Protein AF-A0A0D8XKX2-F1 (afdb_monomer_lite)

pLDDT: mean 72.77, std 14.88, range [33.69, 91.69]

Radius of gyration: 18.91 Å; chains: 1; bounding box: 39×53×59 Å

Structure (mmCIF, N/CA/C/O backbone):
da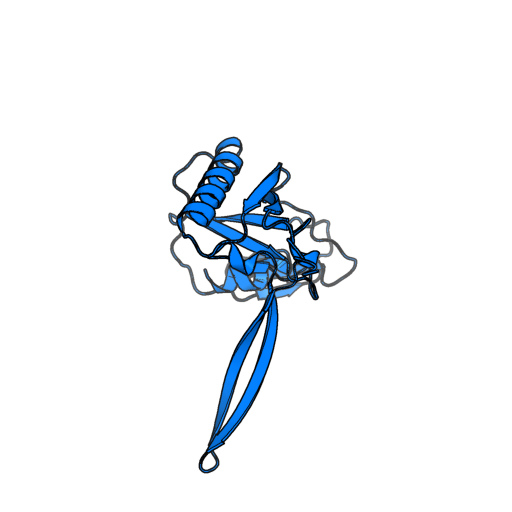ta_AF-A0A0D8XKX2-F1
#
_entry.id   AF-A0A0D8XKX2-F1
#
loop_
_atom_site.group_PDB
_atom_site.id
_atom_site.type_symbol
_atom_site.label_atom_id
_atom_site.label_alt_id
_atom_site.label_comp_id
_atom_site.label_asym_id
_atom_site.label_entity_id
_atom_site.label_seq_id
_atom_site.pdbx_PDB_ins_code
_atom_site.Cartn_x
_atom_site.Cartn_y
_atom_site.Cartn_z
_atom_site.occupancy
_atom_site.B_iso_or_equiv
_atom_site.auth_seq_id
_atom_site.auth_comp_id
_atom_site.auth_asym_id
_atom_site.auth_atom_id
_atom_site.pdbx_PDB_model_num
ATOM 1 N N . MET A 1 1 ? -11.171 -23.377 35.931 1.00 33.69 1 MET A N 1
ATOM 2 C CA . MET A 1 1 ? -10.558 -22.057 35.672 1.00 33.69 1 MET A CA 1
ATOM 3 C C . MET A 1 1 ? -10.406 -21.915 34.168 1.00 33.69 1 MET A C 1
ATOM 5 O O . MET A 1 1 ? -9.605 -22.629 33.583 1.00 33.69 1 MET A O 1
ATOM 9 N N . GLN A 1 2 ? -11.261 -21.112 33.533 1.00 35.06 2 GLN A N 1
ATOM 10 C CA . GLN A 1 2 ? -11.185 -20.845 32.096 1.00 35.06 2 GLN A CA 1
ATOM 11 C C . GLN A 1 2 ? -10.035 -19.864 31.853 1.00 35.06 2 GLN A C 1
ATOM 13 O O . GLN A 1 2 ? -10.073 -18.734 32.335 1.00 35.06 2 GLN A O 1
ATOM 18 N N . VAL A 1 3 ? -9.000 -20.307 31.142 1.00 36.59 3 VAL A N 1
ATOM 19 C CA . VAL A 1 3 ? -7.961 -19.423 30.608 1.00 36.59 3 VAL A CA 1
ATOM 20 C C . VAL A 1 3 ? -8.576 -18.735 29.394 1.00 36.59 3 VAL A C 1
ATOM 22 O O . VAL A 1 3 ? -8.547 -19.261 28.287 1.00 36.59 3 VAL A O 1
ATOM 25 N N . GLY A 1 4 ? -9.226 -17.595 29.625 1.00 37.94 4 GLY A N 1
ATOM 26 C CA . GLY A 1 4 ? -9.652 -16.707 28.554 1.00 37.94 4 GLY A CA 1
ATOM 27 C C . GLY A 1 4 ? -8.411 -16.115 27.899 1.00 37.94 4 GLY A C 1
ATOM 28 O O . GLY A 1 4 ? -7.815 -15.183 28.434 1.00 37.94 4 GLY A O 1
ATOM 29 N N . SER A 1 5 ? -7.999 -16.669 26.761 1.00 43.66 5 SER A N 1
ATOM 30 C CA . SER A 1 5 ? -7.035 -16.036 25.865 1.00 43.66 5 SER A CA 1
ATOM 31 C C . SER A 1 5 ? -7.694 -14.796 25.260 1.00 43.66 5 SER A C 1
ATOM 33 O O . SER A 1 5 ? -8.225 -14.838 24.153 1.00 43.66 5 SER A O 1
ATOM 35 N N . ASN A 1 6 ? -7.723 -13.700 26.016 1.00 43.50 6 ASN A N 1
ATOM 36 C CA . ASN A 1 6 ? -8.150 -12.403 25.516 1.00 43.50 6 ASN A CA 1
ATOM 37 C C . ASN A 1 6 ? -7.004 -11.848 24.659 1.00 43.50 6 ASN A C 1
ATOM 39 O O . ASN A 1 6 ? -6.174 -11.072 25.129 1.00 43.50 6 ASN A O 1
ATOM 43 N N . SER A 1 7 ? -6.876 -12.359 23.434 1.00 60.44 7 SER A N 1
ATOM 44 C CA . SER A 1 7 ? -5.998 -11.782 22.421 1.00 60.44 7 SER A CA 1
ATOM 45 C C . SER A 1 7 ? -6.466 -10.352 22.183 1.00 60.44 7 SER A C 1
ATOM 47 O O . SER A 1 7 ? -7.591 -10.168 21.722 1.00 60.44 7 SER A O 1
ATOM 49 N N . ASP A 1 8 ? -5.643 -9.367 22.553 1.00 66.81 8 ASP A N 1
ATOM 50 C CA . ASP A 1 8 ? -5.936 -7.945 22.360 1.00 66.81 8 ASP A CA 1
ATOM 51 C C . ASP A 1 8 ? -6.451 -7.728 20.922 1.00 66.81 8 ASP A C 1
ATOM 53 O O . ASP A 1 8 ? -5.731 -8.057 19.972 1.00 66.81 8 ASP A O 1
ATOM 57 N N . PRO A 1 9 ? -7.696 -7.249 20.730 1.00 72.62 9 PRO A N 1
ATOM 58 C CA . PRO A 1 9 ? -8.268 -7.073 19.398 1.00 72.62 9 PRO A CA 1
ATOM 59 C C . PRO A 1 9 ? -7.595 -5.925 18.640 1.00 72.62 9 PRO A C 1
ATOM 61 O O . PRO A 1 9 ? -7.858 -5.737 17.451 1.00 72.62 9 PRO A O 1
ATOM 64 N N . ARG A 1 10 ? -6.746 -5.139 19.311 1.00 80.75 10 ARG A N 1
ATOM 65 C CA . ARG A 1 10 ? -6.060 -4.006 18.711 1.00 80.75 10 ARG A CA 1
ATOM 66 C C . ARG A 1 10 ? -4.896 -4.470 17.846 1.00 80.75 10 ARG A C 1
ATOM 68 O O . ARG A 1 10 ? -4.027 -5.227 18.270 1.00 80.75 10 ARG A O 1
ATOM 75 N N . ILE A 1 11 ? -4.869 -3.961 16.625 1.00 81.88 11 ILE A N 1
ATOM 76 C CA . ILE A 1 11 ? -3.815 -4.172 15.644 1.00 81.88 11 ILE A CA 1
ATOM 77 C C . ILE A 1 11 ? -3.040 -2.874 15.442 1.00 81.88 11 ILE A C 1
ATOM 79 O O . ILE A 1 11 ? -3.620 -1.790 15.349 1.00 81.88 11 ILE A O 1
ATOM 83 N N . HIS A 1 12 ? -1.717 -2.992 15.369 1.00 85.50 12 HIS A N 1
ATOM 84 C CA . HIS A 1 12 ? -0.816 -1.873 15.118 1.00 85.50 12 HIS A CA 1
ATOM 85 C C . HIS A 1 12 ? -0.318 -1.934 13.677 1.00 85.50 12 HIS A C 1
ATOM 87 O O . HIS A 1 12 ? 0.509 -2.781 13.342 1.00 85.50 12 HIS A O 1
ATOM 93 N N . ILE A 1 13 ? -0.777 -1.015 12.834 1.00 88.00 13 ILE A N 1
ATOM 94 C CA . ILE A 1 13 ? -0.352 -0.927 11.434 1.00 88.00 13 ILE A CA 1
ATOM 95 C C . ILE A 1 13 ? 0.445 0.353 11.191 1.00 88.00 13 ILE A C 1
ATOM 97 O O . ILE A 1 13 ? 0.315 1.340 11.916 1.00 88.00 13 ILE A O 1
ATOM 101 N N . THR A 1 14 ? 1.252 0.355 10.136 1.00 87.19 14 THR A N 1
ATOM 102 C CA . THR A 1 14 ? 1.928 1.556 9.639 1.00 87.19 14 THR A CA 1
ATOM 103 C C . THR A 1 14 ? 1.297 1.961 8.316 1.00 87.19 14 THR A C 1
ATOM 105 O O . THR A 1 14 ? 1.476 1.268 7.319 1.00 87.19 14 THR A O 1
ATOM 108 N N . LEU A 1 15 ? 0.579 3.083 8.291 1.00 88.88 15 LEU A N 1
ATOM 109 C CA . LEU A 1 15 ? 0.178 3.733 7.046 1.00 88.88 15 LEU A CA 1
ATOM 110 C C . LEU A 1 15 ? 1.400 4.389 6.411 1.00 88.88 15 LEU A C 1
ATOM 112 O O . LEU A 1 15 ? 2.145 5.094 7.091 1.00 88.88 15 LEU A O 1
ATOM 116 N N . GLN A 1 16 ? 1.586 4.194 5.111 1.00 85.62 16 GLN A N 1
ATOM 117 C CA . GLN A 1 16 ? 2.680 4.785 4.355 1.00 85.62 16 GLN A CA 1
ATOM 118 C C . GLN A 1 16 ? 2.164 5.436 3.070 1.00 85.62 16 GLN A C 1
ATOM 120 O O . GLN A 1 16 ? 1.455 4.802 2.298 1.00 85.62 16 GLN A O 1
ATOM 125 N N . TYR A 1 17 ? 2.576 6.677 2.811 1.00 84.31 17 TYR A N 1
ATOM 126 C CA . TYR A 1 17 ? 2.395 7.354 1.526 1.00 84.31 17 TYR A CA 1
ATOM 127 C C . TYR A 1 17 ? 3.712 8.013 1.110 1.00 84.31 17 TYR A C 1
ATOM 129 O O . TYR A 1 17 ? 4.193 8.934 1.776 1.00 84.31 17 TYR A O 1
ATOM 137 N N . GLY A 1 18 ? 4.329 7.514 0.035 1.00 75.50 18 GLY A N 1
ATOM 138 C CA . GLY A 1 18 ? 5.685 7.911 -0.350 1.00 75.50 18 GLY A CA 1
ATOM 139 C C . GLY A 1 18 ? 6.675 7.676 0.798 1.00 75.50 18 GLY A C 1
ATOM 140 O O . GLY A 1 18 ? 6.850 6.542 1.253 1.00 75.50 18 GLY A O 1
ATOM 141 N N . ASN A 1 19 ? 7.284 8.759 1.292 1.00 75.00 19 ASN A N 1
ATOM 142 C CA . ASN A 1 19 ? 8.213 8.737 2.430 1.00 75.00 19 ASN A CA 1
ATOM 143 C C . ASN A 1 19 ? 7.536 8.997 3.786 1.00 75.00 19 ASN A C 1
ATOM 145 O O . ASN A 1 19 ? 8.171 8.828 4.828 1.00 75.00 19 ASN A O 1
ATOM 149 N N . ASN A 1 20 ? 6.265 9.403 3.792 1.00 76.56 20 ASN A N 1
ATOM 150 C CA . ASN A 1 20 ? 5.531 9.693 5.015 1.00 76.56 20 ASN A CA 1
ATOM 151 C C . ASN A 1 20 ? 4.984 8.401 5.616 1.00 76.56 20 ASN A C 1
ATOM 153 O O . ASN A 1 20 ? 4.400 7.581 4.907 1.00 76.56 20 ASN A O 1
ATOM 157 N N . LYS A 1 21 ? 5.159 8.235 6.930 1.00 83.81 21 LYS A N 1
ATOM 158 C CA . LYS A 1 21 ? 4.681 7.071 7.680 1.00 83.81 21 LYS A CA 1
ATOM 159 C C . LYS A 1 21 ? 3.940 7.509 8.933 1.00 83.81 21 LYS A C 1
ATOM 161 O O . LYS A 1 21 ? 4.382 8.424 9.623 1.00 83.81 21 LYS A O 1
ATOM 166 N N . GLU A 1 22 ? 2.848 6.827 9.244 1.00 86.75 22 GLU A N 1
ATOM 167 C CA . GLU A 1 22 ? 2.041 7.069 10.435 1.00 86.75 22 GLU A CA 1
ATOM 168 C C . GLU A 1 22 ? 1.614 5.739 11.060 1.00 86.75 22 GLU A C 1
ATOM 170 O O . GLU A 1 22 ? 1.056 4.875 10.386 1.00 86.75 22 GLU A O 1
ATOM 175 N N . MET A 1 23 ? 1.855 5.570 12.361 1.00 85.88 23 MET A N 1
ATOM 176 C CA . MET A 1 23 ? 1.376 4.395 13.085 1.00 85.88 23 MET A CA 1
ATOM 177 C C . MET A 1 23 ? -0.094 4.576 13.481 1.00 85.88 23 MET A C 1
ATOM 179 O O . MET A 1 23 ? -0.497 5.586 14.067 1.00 85.88 23 MET A O 1
ATOM 183 N N . VAL A 1 24 ? -0.902 3.569 13.175 1.00 88.50 24 VAL A N 1
ATOM 184 C CA . VAL A 1 24 ? -2.345 3.543 13.404 1.00 88.50 24 VAL A CA 1
ATOM 185 C C . VAL A 1 24 ? -2.671 2.323 14.247 1.00 88.50 24 VAL A C 1
ATOM 187 O O . VAL A 1 24 ? -2.266 1.210 13.924 1.00 88.50 24 VAL A O 1
ATOM 190 N N . ILE A 1 25 ? -3.412 2.543 15.328 1.00 87.75 25 ILE A N 1
ATOM 191 C CA . ILE A 1 25 ? -3.990 1.473 16.137 1.00 87.75 25 ILE A CA 1
ATOM 192 C C . ILE A 1 25 ? -5.455 1.354 15.727 1.00 87.75 25 ILE A C 1
ATOM 194 O O . ILE A 1 25 ? -6.164 2.362 15.702 1.00 87.75 25 ILE A O 1
ATOM 198 N N . LEU A 1 26 ? -5.881 0.149 15.365 1.00 86.38 26 LEU A N 1
ATOM 199 C CA . LEU A 1 26 ? -7.252 -0.174 14.967 1.00 86.38 26 LEU A CA 1
ATOM 200 C C . LEU A 1 26 ? -7.735 -1.374 15.768 1.00 86.38 26 LEU A C 1
ATOM 202 O O . LEU A 1 26 ? -6.919 -2.173 16.206 1.00 86.38 26 LEU A O 1
ATOM 206 N N . GLU A 1 27 ? -9.041 -1.544 15.906 1.00 84.00 27 GLU A N 1
ATOM 207 C CA . GLU A 1 27 ? -9.613 -2.798 16.397 1.00 84.00 27 GLU A CA 1
ATOM 208 C C . GLU A 1 27 ? -9.929 -3.715 15.216 1.00 84.00 27 GLU A C 1
ATOM 210 O O . GLU A 1 27 ? -10.412 -3.268 14.175 1.00 84.00 27 GLU A O 1
ATOM 215 N N . ARG A 1 28 ? -9.623 -5.005 15.357 1.00 77.44 28 ARG A N 1
ATOM 216 C CA . ARG A 1 28 ? -9.890 -6.011 14.334 1.00 77.44 28 ARG A CA 1
ATOM 217 C C . ARG A 1 28 ? -11.383 -6.330 14.309 1.00 77.44 28 ARG A C 1
ATOM 219 O O . ARG A 1 28 ? -11.865 -7.113 15.120 1.00 77.44 28 ARG A O 1
ATOM 226 N N . THR A 1 29 ? -12.095 -5.715 13.374 1.00 79.06 29 THR A N 1
ATOM 227 C CA . THR A 1 29 ? -13.535 -5.902 13.171 1.00 79.06 29 THR A CA 1
ATOM 228 C C . THR A 1 29 ? -13.881 -5.832 11.683 1.00 79.06 29 THR A C 1
ATOM 230 O O . THR A 1 29 ? -13.171 -5.195 10.900 1.00 79.06 29 THR A O 1
ATOM 233 N N . ASP A 1 30 ? -14.978 -6.484 11.301 1.00 78.31 30 ASP A N 1
ATOM 234 C CA . ASP A 1 30 ? -15.577 -6.396 9.964 1.00 78.31 30 ASP A CA 1
ATOM 235 C C . ASP A 1 30 ? -16.498 -5.173 9.817 1.00 78.31 30 ASP A C 1
ATOM 237 O O . ASP A 1 30 ? -17.098 -4.952 8.765 1.00 78.31 30 ASP A O 1
ATOM 241 N N . GLU A 1 31 ? -16.615 -4.352 10.865 1.00 82.81 31 GLU A N 1
ATOM 242 C CA . GLU A 1 31 ? -17.423 -3.141 10.824 1.00 82.81 31 GLU A CA 1
ATOM 243 C C . GLU A 1 31 ? -16.877 -2.126 9.802 1.00 82.81 31 GLU A C 1
ATOM 245 O O . GLU A 1 31 ? -15.730 -1.668 9.912 1.00 82.81 31 GLU A O 1
ATOM 250 N N . PRO A 1 32 ? -17.706 -1.684 8.836 1.00 84.50 32 PRO A N 1
ATOM 251 C CA . PRO A 1 32 ? -17.264 -0.799 7.759 1.00 84.50 32 PRO A CA 1
ATOM 252 C C . PRO A 1 32 ? -16.770 0.557 8.281 1.00 84.50 32 PRO A C 1
ATOM 254 O O . PRO A 1 32 ? -15.865 1.153 7.699 1.00 84.50 32 PRO A O 1
ATOM 257 N N . GLN A 1 33 ? -17.296 1.017 9.420 1.00 89.06 33 GLN A N 1
ATOM 258 C CA . GLN A 1 33 ? -16.932 2.297 10.034 1.00 89.06 33 GLN A CA 1
ATOM 259 C C . GLN A 1 33 ? -15.453 2.358 10.446 1.00 89.06 33 GLN A C 1
ATOM 261 O O . GLN A 1 33 ? -14.817 3.411 10.342 1.00 89.06 33 GLN A O 1
ATOM 266 N N . VAL A 1 34 ? -14.872 1.234 10.880 1.00 88.38 34 VAL A N 1
ATOM 267 C CA . VAL A 1 34 ? -13.454 1.180 11.268 1.00 88.38 34 VAL A CA 1
ATOM 268 C C . VAL A 1 34 ? -12.564 1.283 10.032 1.00 88.38 34 VAL A C 1
ATOM 270 O O . VAL A 1 34 ? -11.569 2.016 10.041 1.00 88.38 34 VAL A O 1
ATOM 273 N N . PHE A 1 35 ? -12.959 0.639 8.931 1.00 88.12 35 PHE A N 1
ATOM 274 C CA . PHE A 1 35 ? -12.265 0.779 7.653 1.00 88.12 35 PHE A CA 1
ATOM 275 C C . PHE A 1 35 ? -12.393 2.197 7.072 1.00 88.12 35 PHE A C 1
ATOM 277 O O . PHE A 1 35 ? -11.418 2.753 6.568 1.00 88.12 35 PHE A O 1
ATOM 284 N N . GLU A 1 36 ? -13.554 2.839 7.196 1.00 88.94 36 GLU A N 1
ATOM 285 C CA . GLU A 1 36 ? -13.732 4.241 6.801 1.00 88.94 36 GLU A CA 1
ATOM 286 C C . GLU A 1 36 ? -12.869 5.198 7.628 1.00 88.94 36 GLU A C 1
ATOM 288 O O . GLU A 1 36 ? -12.271 6.124 7.076 1.00 88.94 36 GLU A O 1
ATOM 293 N N . SER A 1 37 ? -12.747 4.960 8.937 1.00 90.38 37 SER A N 1
ATOM 294 C CA . SER A 1 37 ? -11.838 5.711 9.809 1.00 90.38 37 SER A CA 1
ATOM 295 C C . SER A 1 37 ? -10.383 5.575 9.345 1.00 90.38 37 SER A C 1
ATOM 297 O O . SER A 1 37 ? -9.663 6.573 9.234 1.00 90.38 37 SER A O 1
ATOM 299 N N . LEU A 1 38 ? -9.969 4.361 8.961 1.00 89.94 38 LEU A N 1
ATOM 300 C CA . LEU A 1 38 ? -8.662 4.115 8.355 1.00 89.94 38 LEU A CA 1
ATOM 301 C C . LEU A 1 38 ? -8.485 4.883 7.033 1.00 89.94 38 LEU A C 1
ATOM 303 O O . LEU A 1 38 ? -7.470 5.558 6.854 1.00 89.94 38 LEU A O 1
ATOM 307 N N . ARG A 1 39 ? -9.475 4.851 6.128 1.00 89.38 39 ARG A N 1
ATOM 308 C CA . ARG A 1 39 ? -9.439 5.623 4.869 1.00 89.38 39 ARG A CA 1
ATOM 309 C C . ARG A 1 39 ? -9.366 7.126 5.121 1.00 89.38 39 ARG A C 1
ATOM 311 O O . ARG A 1 39 ? -8.653 7.819 4.401 1.00 89.38 39 ARG A O 1
ATOM 318 N N . ARG A 1 40 ? -10.057 7.636 6.144 1.00 90.06 40 ARG A N 1
ATOM 319 C CA . ARG A 1 40 ? -10.006 9.052 6.538 1.00 90.06 40 ARG A CA 1
ATOM 320 C C . ARG A 1 40 ? -8.609 9.447 7.017 1.00 90.06 40 ARG A C 1
ATOM 322 O O . ARG A 1 40 ? -8.109 10.487 6.601 1.00 90.06 40 ARG A O 1
ATOM 329 N N . ARG A 1 41 ? -7.947 8.605 7.821 1.00 90.62 41 ARG A N 1
ATOM 330 C CA . ARG A 1 41 ? -6.544 8.819 8.230 1.00 90.62 41 ARG A CA 1
ATOM 331 C C . ARG A 1 41 ? -5.587 8.767 7.043 1.00 90.62 41 ARG A C 1
ATOM 333 O O . ARG A 1 41 ? -4.739 9.641 6.911 1.00 90.62 41 ARG A O 1
ATOM 340 N N . ALA A 1 42 ? -5.762 7.798 6.145 1.00 89.56 42 ALA A N 1
ATOM 341 C CA . ALA A 1 42 ? -4.978 7.712 4.916 1.00 89.56 42 ALA A CA 1
ATOM 342 C C . ALA A 1 42 ? -5.149 8.962 4.038 1.00 89.56 42 ALA A C 1
ATOM 344 O O . ALA A 1 42 ? -4.164 9.496 3.535 1.00 89.56 42 ALA A O 1
ATOM 345 N N . ARG A 1 43 ? -6.376 9.481 3.910 1.00 88.38 43 ARG A N 1
ATOM 346 C CA . ARG A 1 43 ? -6.644 10.737 3.199 1.00 88.38 43 ARG A CA 1
ATOM 347 C C . ARG A 1 43 ? -5.931 11.920 3.852 1.00 88.38 43 ARG A C 1
ATOM 349 O O . ARG A 1 43 ? -5.233 12.645 3.156 1.00 88.38 43 ARG A O 1
ATOM 356 N N . ALA A 1 44 ? -6.019 12.060 5.174 1.00 87.94 44 ALA A N 1
ATOM 357 C CA . ALA A 1 44 ? -5.316 13.117 5.903 1.00 87.94 44 ALA A CA 1
ATOM 358 C C . ALA A 1 44 ? -3.783 13.038 5.734 1.00 87.94 44 ALA A C 1
ATOM 360 O O . ALA A 1 44 ? -3.109 14.067 5.674 1.00 87.94 44 ALA A O 1
ATOM 361 N N . LEU A 1 45 ? -3.219 11.827 5.620 1.00 85.25 45 LEU A N 1
ATOM 362 C CA . LEU A 1 45 ? -1.797 11.620 5.325 1.00 85.25 45 LEU A CA 1
ATOM 363 C C . LEU A 1 45 ? -1.428 12.092 3.906 1.00 85.25 45 LEU A C 1
ATOM 365 O O . LEU A 1 45 ? -0.377 12.705 3.717 1.00 85.25 45 LEU A O 1
ATOM 369 N N . VAL A 1 46 ? -2.296 11.830 2.925 1.00 84.00 46 VAL A N 1
ATOM 370 C CA . VAL A 1 46 ? -2.122 12.222 1.515 1.00 84.00 46 VAL A CA 1
ATOM 371 C C . VAL A 1 46 ? -2.276 13.728 1.318 1.00 84.00 46 VAL A C 1
ATOM 373 O O . VAL A 1 46 ? -1.445 14.338 0.646 1.00 84.00 46 VAL A O 1
ATOM 376 N N . GLU A 1 47 ? -3.291 14.345 1.927 1.00 83.88 47 GLU A N 1
ATOM 377 C CA . GLU A 1 47 ? -3.605 15.776 1.784 1.00 83.88 47 GLU A CA 1
ATOM 378 C C . GLU A 1 47 ? -2.438 16.685 2.190 1.00 83.88 47 GLU A C 1
ATOM 380 O O . GLU A 1 47 ? -2.284 17.776 1.647 1.00 83.88 47 GLU A O 1
ATOM 385 N N . ARG A 1 48 ? -1.554 16.214 3.081 1.00 77.19 48 ARG A N 1
ATOM 386 C CA . ARG A 1 48 ? -0.311 16.915 3.447 1.00 77.19 48 ARG A CA 1
ATOM 387 C C . ARG A 1 48 ? 0.666 17.095 2.284 1.00 77.19 48 ARG A C 1
ATOM 389 O O . ARG A 1 48 ? 1.530 17.960 2.354 1.00 77.19 48 ARG A O 1
ATOM 396 N N . THR A 1 49 ? 0.577 16.246 1.265 1.00 67.44 49 THR A N 1
ATOM 397 C CA . THR A 1 49 ? 1.546 16.166 0.161 1.00 67.44 49 THR A CA 1
ATOM 398 C C . THR A 1 49 ? 0.904 16.471 -1.193 1.00 67.44 49 THR A C 1
ATOM 400 O O . THR A 1 49 ? 1.552 17.050 -2.058 1.00 67.44 49 THR A O 1
ATOM 403 N N . SER A 1 50 ? -0.364 16.106 -1.387 1.00 65.88 50 SER A N 1
ATOM 404 C CA . SER A 1 50 ? -1.102 16.303 -2.639 1.00 65.88 50 SER A CA 1
ATOM 405 C C . SER A 1 50 ? -2.576 16.618 -2.337 1.00 65.88 50 SER A C 1
ATOM 407 O O . SER A 1 50 ? -3.359 15.687 -2.130 1.00 65.88 50 SER A O 1
ATOM 409 N N . PRO A 1 51 ? -2.966 17.905 -2.266 1.00 67.06 51 PRO A N 1
ATOM 410 C CA . PRO A 1 51 ? -4.352 18.300 -2.026 1.00 67.06 51 PRO A CA 1
ATOM 411 C C . PRO A 1 51 ? -5.214 18.072 -3.281 1.00 67.06 51 PRO A C 1
ATOM 413 O O . PRO A 1 51 ? -4.888 18.574 -4.354 1.00 67.06 51 PRO A O 1
ATOM 416 N N . GLY A 1 52 ? -6.316 17.324 -3.154 1.00 67.19 52 GLY A N 1
ATOM 417 C CA . GLY A 1 52 ? -7.259 17.072 -4.253 1.00 67.19 52 GLY A CA 1
ATOM 418 C C . GLY A 1 52 ? -8.287 15.969 -3.965 1.00 67.19 52 GLY A C 1
ATOM 419 O O . GLY A 1 52 ? -8.166 15.227 -2.990 1.00 67.19 52 GLY A O 1
ATOM 420 N N . GLU A 1 53 ? -9.291 15.835 -4.840 1.00 65.62 53 GLU A N 1
ATOM 421 C CA . GLU A 1 53 ? -10.328 14.783 -4.781 1.00 65.62 53 GLU A CA 1
ATOM 422 C C . GLU A 1 53 ? -9.890 13.465 -5.441 1.00 65.62 53 GLU A C 1
ATOM 424 O O . GLU A 1 53 ? -10.661 12.780 -6.114 1.00 65.62 53 GLU A O 1
ATOM 429 N N . SER A 1 54 ? -8.633 13.080 -5.261 1.00 70.00 54 SER A N 1
ATOM 430 C CA . SER A 1 54 ? -8.148 11.823 -5.814 1.00 70.00 54 SER A CA 1
ATOM 431 C C . SER A 1 54 ? -8.762 10.628 -5.076 1.00 70.00 54 SER A C 1
ATOM 433 O O . SER A 1 54 ? -9.029 10.662 -3.860 1.00 70.00 54 SER A O 1
ATOM 435 N N . GLU A 1 55 ? -8.987 9.544 -5.816 1.00 75.88 55 GLU A N 1
ATOM 436 C CA . GLU A 1 55 ? -9.398 8.279 -5.224 1.00 75.88 55 GLU A CA 1
ATOM 437 C C . GLU A 1 55 ? -8.203 7.645 -4.513 1.00 75.88 55 GLU A C 1
ATOM 439 O O . GLU A 1 55 ? -7.093 7.636 -5.036 1.00 75.88 55 GLU A O 1
ATOM 444 N N . LEU A 1 56 ? -8.428 7.110 -3.313 1.00 78.44 56 LEU A N 1
ATOM 445 C CA . LEU A 1 56 ? -7.395 6.410 -2.557 1.00 78.44 56 LEU A CA 1
ATOM 446 C C . LEU A 1 56 ? -7.717 4.924 -2.457 1.00 78.44 56 LEU A C 1
ATOM 448 O O . LEU A 1 56 ? -8.835 4.541 -2.093 1.00 78.44 56 LEU A O 1
ATOM 452 N N . HIS A 1 57 ? -6.704 4.111 -2.704 1.00 82.00 57 HIS A N 1
ATOM 453 C CA . HIS A 1 57 ? -6.711 2.672 -2.519 1.00 82.00 57 HIS A CA 1
ATOM 454 C C . HIS A 1 57 ? -5.672 2.293 -1.463 1.00 82.00 57 HIS A C 1
ATOM 456 O O . HIS A 1 57 ? -4.610 2.911 -1.364 1.00 82.00 57 HIS A O 1
ATOM 462 N N . LEU A 1 58 ? -5.995 1.290 -0.648 1.00 83.56 58 LEU A N 1
ATOM 463 C CA . LEU A 1 58 ? -5.125 0.799 0.416 1.00 83.56 58 LEU A CA 1
ATOM 464 C C . LEU A 1 58 ? -4.601 -0.576 0.029 1.00 83.56 58 LEU A C 1
ATOM 466 O O . LEU A 1 58 ? -5.380 -1.451 -0.353 1.00 83.56 58 LEU A O 1
ATOM 470 N N . PHE A 1 59 ? -3.293 -0.768 0.147 1.00 83.19 59 PHE A N 1
ATOM 471 C CA . PHE A 1 59 ? -2.644 -2.035 -0.150 1.00 83.19 59 PHE A CA 1
ATOM 472 C C . PHE A 1 59 ? -1.798 -2.489 1.024 1.00 83.19 59 PHE A C 1
ATOM 474 O O . PHE A 1 59 ? -1.123 -1.684 1.653 1.00 83.19 59 PHE A O 1
ATOM 481 N N . ARG A 1 60 ? -1.791 -3.788 1.301 1.00 84.56 60 ARG A N 1
ATOM 482 C CA . ARG A 1 60 ? -0.809 -4.411 2.193 1.00 84.56 60 ARG A CA 1
ATOM 483 C C . ARG A 1 60 ? 0.235 -5.133 1.367 1.00 84.56 60 ARG A C 1
ATOM 485 O O . ARG A 1 60 ? -0.060 -5.602 0.269 1.00 84.56 60 ARG A O 1
ATOM 492 N N . HIS A 1 61 ? 1.422 -5.280 1.927 1.00 73.69 61 HIS A N 1
ATOM 493 C CA . HIS A 1 61 ? 2.420 -6.183 1.375 1.00 73.69 61 HIS A CA 1
ATOM 494 C C . HIS A 1 61 ? 2.064 -7.634 1.710 1.00 73.69 61 HIS A C 1
ATOM 496 O O . HIS A 1 61 ? 1.673 -7.936 2.841 1.00 73.69 61 HIS A O 1
ATOM 502 N N . ASP A 1 62 ? 2.206 -8.524 0.733 1.00 70.19 62 ASP A N 1
ATOM 503 C CA . ASP A 1 62 ? 2.160 -9.959 0.980 1.00 70.19 62 ASP A CA 1
ATOM 504 C C . ASP A 1 62 ? 3.348 -10.375 1.861 1.00 70.19 62 ASP A C 1
ATOM 506 O O . ASP A 1 62 ? 4.468 -9.880 1.708 1.00 70.19 62 ASP A O 1
ATOM 510 N N . TYR A 1 63 ? 3.090 -11.264 2.818 1.00 65.44 63 TYR A N 1
ATOM 511 C CA . TYR A 1 63 ? 4.097 -11.684 3.789 1.00 65.44 63 TYR A CA 1
ATOM 512 C C . TYR A 1 63 ? 5.175 -12.574 3.161 1.00 65.44 63 TYR A C 1
ATOM 514 O O . TYR A 1 63 ? 6.360 -12.411 3.447 1.00 65.44 63 TYR A O 1
ATOM 522 N N . ASP A 1 64 ? 4.765 -13.511 2.308 1.00 65.25 64 ASP A N 1
ATOM 523 C CA . ASP A 1 64 ? 5.665 -14.464 1.659 1.00 65.25 64 ASP A CA 1
ATOM 524 C C . ASP A 1 64 ? 6.362 -13.820 0.448 1.00 65.25 64 ASP A C 1
ATOM 526 O O . ASP A 1 64 ? 7.399 -14.288 -0.023 1.00 65.25 64 ASP A O 1
ATOM 530 N N . SER A 1 65 ? 5.820 -12.708 -0.052 1.00 66.12 65 SER A N 1
ATOM 531 C CA . SER A 1 65 ? 6.388 -11.910 -1.132 1.00 66.12 65 SER A CA 1
ATOM 532 C C . SER A 1 65 ? 6.228 -10.409 -0.860 1.00 66.12 65 SER A C 1
ATOM 534 O O . SER A 1 65 ? 5.323 -9.782 -1.404 1.00 66.12 65 SER A O 1
ATOM 536 N N . PRO A 1 66 ? 7.156 -9.756 -0.132 1.00 64.81 66 PRO A N 1
ATOM 537 C CA . PRO A 1 66 ? 7.049 -8.331 0.216 1.00 64.81 66 PRO A CA 1
ATOM 538 C C . PRO A 1 66 ? 7.057 -7.397 -1.005 1.00 64.81 66 PRO A C 1
ATOM 540 O O . PRO A 1 66 ? 6.772 -6.210 -0.893 1.00 64.81 66 PRO A O 1
ATOM 543 N N . SER A 1 67 ? 7.380 -7.919 -2.190 1.00 60.00 67 SER A N 1
ATOM 544 C CA . SER A 1 67 ? 7.253 -7.218 -3.472 1.00 60.00 67 SER A CA 1
ATOM 545 C C . SER A 1 67 ? 5.884 -7.398 -4.132 1.00 60.00 67 SER A C 1
ATOM 547 O O . SER A 1 67 ? 5.761 -7.116 -5.315 1.00 60.00 67 SER A O 1
ATOM 549 N N . VAL A 1 68 ? 4.873 -7.900 -3.427 1.00 67.62 68 VAL A N 1
ATOM 550 C CA . VAL A 1 68 ? 3.508 -8.066 -3.928 1.00 67.62 68 VAL A CA 1
ATOM 551 C C . VAL A 1 68 ? 2.585 -7.215 -3.071 1.00 67.62 68 VAL A C 1
ATOM 553 O O . VAL A 1 68 ? 2.553 -7.360 -1.852 1.00 67.62 68 VAL A O 1
ATOM 556 N N . LEU A 1 69 ? 1.845 -6.316 -3.718 1.00 70.75 69 LEU A N 1
ATOM 557 C CA . LEU A 1 69 ? 0.798 -5.532 -3.075 1.00 70.75 69 LEU A CA 1
ATOM 558 C C . LEU A 1 69 ? -0.554 -6.206 -3.252 1.00 70.75 69 LEU A C 1
ATOM 560 O O . LEU A 1 69 ? -0.904 -6.682 -4.338 1.00 70.75 69 LEU A O 1
ATOM 564 N N . GLN A 1 70 ? -1.325 -6.191 -2.177 1.00 76.12 70 GLN A N 1
ATOM 565 C CA . GLN A 1 70 ? -2.656 -6.753 -2.115 1.00 76.12 70 GLN A CA 1
ATOM 566 C C . GLN A 1 70 ? -3.654 -5.699 -1.664 1.00 76.12 70 GLN A C 1
ATOM 568 O O . GLN A 1 70 ? -3.486 -5.094 -0.608 1.00 76.12 70 GLN A O 1
ATOM 573 N N . HIS A 1 71 ? -4.692 -5.492 -2.472 1.00 79.75 71 HIS A N 1
ATOM 574 C CA . HIS A 1 71 ? -5.729 -4.507 -2.196 1.00 79.75 71 HIS A CA 1
ATOM 575 C C . HIS A 1 71 ? -6.535 -4.885 -0.950 1.00 79.75 71 HIS A C 1
ATOM 577 O O . HIS A 1 71 ? -6.912 -6.045 -0.770 1.00 79.75 71 HIS A O 1
ATOM 583 N N . ILE A 1 72 ? -6.821 -3.889 -0.118 1.00 83.81 72 ILE A N 1
ATOM 584 C CA . ILE A 1 72 ? -7.578 -4.028 1.121 1.00 83.81 72 ILE A CA 1
ATOM 585 C C . ILE A 1 72 ? -8.878 -3.241 0.997 1.00 83.81 72 ILE A C 1
ATOM 587 O O . ILE A 1 72 ? -8.870 -2.057 0.663 1.00 83.81 72 ILE A O 1
ATOM 591 N N . ALA A 1 73 ? -9.988 -3.900 1.314 1.00 81.44 73 ALA A N 1
ATOM 592 C CA . ALA A 1 73 ? -11.329 -3.327 1.362 1.00 81.44 73 ALA A CA 1
ATOM 593 C C . ALA A 1 73 ? -11.959 -3.383 2.769 1.00 81.44 73 ALA A C 1
ATOM 595 O O . ALA A 1 73 ? -13.037 -2.832 2.968 1.00 81.44 73 ALA A O 1
ATOM 596 N N . SER A 1 74 ? -11.311 -4.042 3.738 1.00 81.75 74 SER A N 1
ATOM 597 C CA . SER A 1 74 ? -11.780 -4.171 5.124 1.00 81.75 74 SER A CA 1
ATOM 598 C C . SER A 1 74 ? -10.618 -4.388 6.103 1.00 81.75 74 SER A C 1
ATOM 600 O O . SER A 1 74 ? -9.512 -4.758 5.708 1.00 81.75 74 SER A O 1
ATOM 602 N N . VAL A 1 75 ? -10.852 -4.149 7.398 1.00 82.62 75 VAL A N 1
ATOM 603 C CA . VAL A 1 75 ? -9.815 -4.270 8.441 1.00 82.62 75 VAL A CA 1
ATOM 604 C C . VAL A 1 75 ? -9.473 -5.729 8.764 1.00 82.62 75 VAL A C 1
ATOM 606 O O . VAL A 1 75 ? -8.337 -6.007 9.147 1.00 82.62 75 VAL A O 1
ATOM 609 N N . SER A 1 76 ? -10.383 -6.681 8.551 1.00 75.94 76 SER A N 1
ATOM 610 C CA . SER A 1 76 ? -10.121 -8.117 8.744 1.00 75.94 76 SER A CA 1
ATOM 611 C C . SER A 1 76 ? -8.939 -8.627 7.916 1.00 75.94 76 SER A C 1
ATOM 613 O O . SER A 1 76 ? -8.106 -9.381 8.425 1.00 75.94 76 SER A O 1
ATOM 615 N N . GLN A 1 77 ? -8.756 -8.088 6.708 1.00 76.38 77 GLN A N 1
ATOM 616 C CA . GLN A 1 77 ? -7.648 -8.437 5.812 1.00 76.38 77 GLN A CA 1
ATOM 617 C C . GLN A 1 77 ? -6.255 -8.000 6.331 1.00 76.38 77 GLN A C 1
ATOM 619 O O . GLN A 1 77 ? -5.228 -8.445 5.807 1.00 76.38 77 GLN A O 1
ATOM 624 N N . LEU A 1 78 ? -6.168 -7.165 7.380 1.00 75.00 78 LEU A N 1
ATOM 625 C CA . LEU A 1 78 ? -4.909 -6.639 7.946 1.00 75.00 78 LEU A CA 1
ATOM 626 C C . LEU A 1 78 ? -4.152 -7.607 8.874 1.00 75.00 78 LEU A C 1
ATOM 628 O O . LEU A 1 78 ? -3.157 -7.235 9.491 1.00 75.00 78 LEU A O 1
ATOM 632 N N . GLY A 1 79 ? -4.563 -8.869 8.950 1.00 64.94 79 GLY A N 1
ATOM 633 C CA . GLY A 1 79 ? -3.795 -9.915 9.635 1.00 64.94 79 GLY A CA 1
ATOM 634 C C . GLY A 1 79 ? -4.114 -11.320 9.137 1.00 64.94 79 GLY A C 1
ATOM 635 O O . GLY A 1 79 ? -3.923 -12.298 9.864 1.00 64.94 79 GLY A O 1
ATOM 636 N N . GLU A 1 80 ? -4.680 -11.422 7.939 1.00 63.78 80 GLU A N 1
ATOM 637 C CA . GLU A 1 80 ? -5.003 -12.693 7.309 1.00 63.78 80 GLU A CA 1
ATOM 638 C C . GLU A 1 80 ? -3.845 -13.123 6.424 1.00 63.78 80 GLU A C 1
ATOM 640 O O . GLU A 1 80 ? -3.369 -12.374 5.573 1.00 63.78 80 GLU A O 1
ATOM 645 N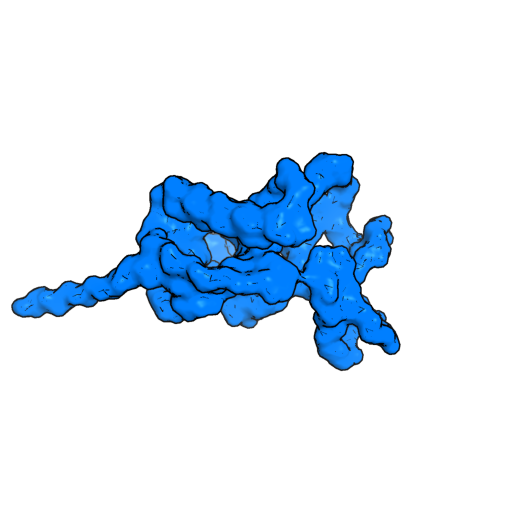 N . ARG A 1 81 ? -3.369 -14.348 6.598 1.00 59.25 81 ARG A N 1
ATOM 646 C CA . ARG A 1 81 ? -2.500 -14.951 5.596 1.00 59.25 81 ARG A CA 1
ATOM 647 C C . ARG A 1 81 ? -3.399 -15.438 4.470 1.00 59.25 81 ARG A C 1
ATOM 649 O O . ARG A 1 81 ? -4.383 -16.127 4.739 1.00 59.25 81 ARG A O 1
ATOM 656 N N . ILE A 1 82 ? -3.106 -15.007 3.248 1.00 56.00 82 ILE A N 1
ATOM 657 C CA . ILE A 1 82 ? -3.941 -15.309 2.091 1.00 56.00 82 ILE A CA 1
ATOM 658 C C . ILE A 1 82 ? -3.270 -16.426 1.315 1.00 56.00 82 ILE A C 1
ATOM 660 O O . ILE A 1 82 ? -2.236 -16.225 0.690 1.00 56.00 82 ILE A O 1
ATOM 664 N N . TYR A 1 83 ? -3.863 -17.612 1.383 1.00 53.38 83 TYR A N 1
ATOM 665 C CA . TYR A 1 83 ? -3.426 -18.755 0.598 1.00 53.38 83 TYR A CA 1
ATOM 666 C C . TYR A 1 83 ? -4.309 -18.844 -0.636 1.00 53.38 83 TYR A C 1
ATOM 668 O O . TYR A 1 83 ? -5.526 -18.982 -0.524 1.00 53.38 83 TYR A O 1
ATOM 676 N N . SER A 1 84 ? -3.705 -18.764 -1.817 1.00 48.47 84 SER A N 1
ATOM 677 C CA . SER A 1 84 ? -4.397 -19.084 -3.062 1.00 48.47 84 SER A CA 1
ATOM 678 C C . SER A 1 84 ? -4.011 -20.499 -3.474 1.00 48.47 84 SER A C 1
ATOM 680 O O . SER A 1 84 ? -2.848 -20.774 -3.755 1.00 48.47 84 SER A O 1
ATOM 682 N N . ASN A 1 85 ? -4.984 -21.410 -3.474 1.00 48.09 85 ASN A N 1
ATOM 683 C CA . ASN A 1 85 ? -4.808 -22.746 -4.032 1.00 48.09 85 ASN A CA 1
ATOM 684 C C . ASN A 1 85 ? -5.513 -22.806 -5.385 1.00 48.09 85 ASN A C 1
ATOM 686 O O . ASN A 1 85 ? -6.639 -22.323 -5.541 1.00 48.09 85 ASN A O 1
ATOM 690 N N . LEU A 1 86 ? -4.843 -23.403 -6.367 1.00 49.06 86 LEU A N 1
ATOM 691 C CA . LEU A 1 86 ? -5.421 -23.656 -7.677 1.00 49.06 86 LEU A CA 1
ATOM 692 C C . LEU A 1 86 ? -6.214 -24.964 -7.604 1.00 49.06 86 LEU A C 1
ATOM 694 O O . LEU A 1 86 ? -5.624 -26.026 -7.412 1.00 49.06 86 LEU A O 1
ATOM 698 N N . HIS A 1 87 ? -7.539 -24.893 -7.724 1.00 49.47 87 HIS A N 1
ATOM 699 C CA . HIS A 1 87 ? -8.372 -26.087 -7.817 1.00 49.47 87 HIS A CA 1
ATOM 700 C C . HIS A 1 87 ? -8.646 -26.381 -9.291 1.00 49.47 87 HIS A C 1
ATOM 702 O O . HIS A 1 87 ? -9.242 -25.557 -9.988 1.00 49.47 87 HIS A O 1
ATOM 708 N N . ILE A 1 88 ? -8.169 -27.533 -9.761 1.00 64.69 88 ILE A N 1
ATOM 709 C CA . ILE A 1 88 ? -8.404 -28.035 -11.115 1.00 64.69 88 ILE A CA 1
ATOM 710 C C . ILE A 1 88 ? -9.467 -29.123 -10.993 1.00 64.69 88 ILE A C 1
ATOM 712 O O . ILE A 1 88 ? -9.225 -30.141 -10.348 1.00 64.69 88 ILE A O 1
ATOM 716 N N . SER A 1 89 ? -10.638 -28.904 -11.583 1.00 64.75 89 SER A N 1
ATOM 717 C CA . SER A 1 89 ? -11.685 -29.923 -11.698 1.00 64.75 89 SER A CA 1
ATOM 718 C C . SER A 1 89 ? -11.859 -30.333 -13.153 1.00 64.75 89 SER A C 1
ATOM 720 O O . SER A 1 89 ? -11.755 -29.501 -14.050 1.00 64.75 89 SER A O 1
ATOM 722 N N . GLU A 1 90 ? -12.111 -31.617 -13.386 1.00 76.19 90 GLU A N 1
ATOM 723 C CA . GLU A 1 90 ? -12.422 -32.165 -14.703 1.00 76.19 90 GLU A CA 1
ATOM 724 C C . GLU A 1 90 ? -13.863 -32.679 -14.691 1.00 76.19 90 GLU A C 1
ATOM 726 O O . GLU A 1 90 ? -14.199 -33.573 -13.915 1.00 76.19 90 GLU A O 1
ATOM 731 N N . GLU A 1 91 ? -14.713 -32.122 -15.551 1.00 69.19 91 GLU A N 1
ATOM 732 C CA . GLU A 1 91 ? -16.062 -32.633 -15.803 1.00 69.19 91 GLU A CA 1
ATOM 733 C C . GLU A 1 91 ? -16.212 -32.931 -17.297 1.00 69.19 91 GLU A C 1
ATOM 735 O O . GLU A 1 91 ? -15.994 -32.065 -18.144 1.00 69.19 91 GLU A O 1
ATOM 740 N N . ASN A 1 92 ? -16.579 -34.172 -17.636 1.00 79.69 92 ASN A N 1
ATOM 741 C CA . ASN A 1 92 ? -16.801 -34.625 -19.017 1.00 79.69 92 ASN A CA 1
ATOM 742 C C . ASN A 1 92 ? -15.626 -34.325 -19.978 1.00 79.69 92 ASN A C 1
ATOM 744 O O . ASN A 1 92 ? -15.844 -33.947 -21.128 1.00 79.69 92 ASN A O 1
ATOM 748 N N . GLY A 1 93 ? -14.380 -34.454 -19.507 1.00 73.69 93 GLY A N 1
ATOM 749 C CA . GLY A 1 93 ? -13.176 -34.164 -20.299 1.00 73.69 93 GLY A CA 1
ATOM 750 C C . GLY A 1 93 ? -12.860 -32.672 -20.467 1.00 73.69 93 GLY A C 1
ATOM 751 O O . GLY A 1 93 ? -11.954 -32.320 -21.221 1.00 73.69 93 GLY A O 1
ATOM 752 N N . THR A 1 94 ? -13.590 -31.785 -19.782 1.00 50.28 94 THR A N 1
ATOM 753 C CA . THR A 1 94 ? -13.312 -30.344 -19.740 1.00 50.28 94 THR A CA 1
ATOM 754 C C .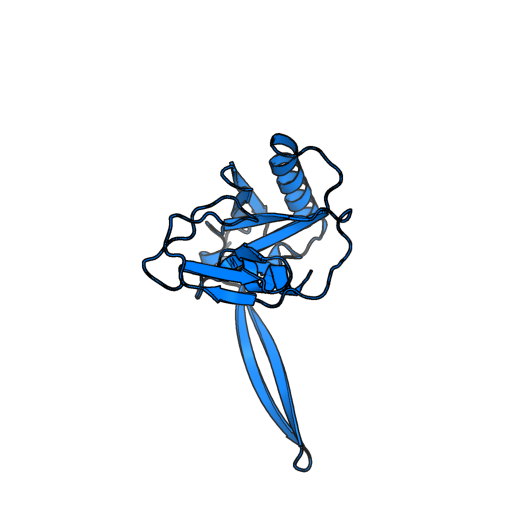 THR A 1 94 ? -12.681 -29.987 -18.398 1.00 50.28 94 THR A C 1
ATOM 756 O O . THR A 1 94 ? -13.285 -30.204 -17.349 1.00 50.28 94 THR A O 1
ATOM 759 N N . PHE A 1 95 ? -11.472 -29.421 -18.424 1.00 49.09 95 PHE A N 1
ATOM 760 C CA . PHE A 1 95 ? -10.778 -28.940 -17.228 1.00 49.09 95 PHE A CA 1
ATOM 761 C C . PHE A 1 95 ? -11.196 -27.500 -16.912 1.00 49.09 95 PHE A C 1
ATOM 763 O O . PHE A 1 95 ? -11.030 -26.608 -17.744 1.00 49.09 95 PHE A O 1
ATOM 770 N N . SER A 1 96 ? -11.682 -27.250 -15.700 1.00 47.75 96 SER A N 1
ATOM 771 C CA . SER A 1 96 ? -11.917 -25.909 -15.168 1.00 47.75 96 SER A CA 1
ATOM 772 C C . SER A 1 96 ? -10.924 -25.596 -14.055 1.00 47.75 96 SER A C 1
ATOM 774 O O . SER A 1 96 ? -10.735 -26.382 -13.126 1.00 47.75 96 SER A O 1
ATOM 776 N N . ILE A 1 97 ? -10.298 -24.424 -14.151 1.00 46.50 97 ILE A N 1
ATOM 777 C CA . ILE A 1 97 ? -9.355 -23.911 -13.161 1.00 46.50 97 ILE A CA 1
ATOM 778 C C . ILE A 1 97 ? -10.059 -22.814 -12.368 1.00 46.50 97 ILE A C 1
ATOM 780 O O . ILE A 1 97 ? -10.406 -21.770 -12.916 1.00 46.50 97 ILE A O 1
ATOM 784 N N . SER A 1 98 ? -10.243 -23.040 -11.073 1.00 49.78 98 SER A N 1
ATOM 785 C CA . SER A 1 98 ? -10.792 -22.057 -10.137 1.00 49.78 98 SER A CA 1
ATOM 786 C C . SER A 1 98 ? -9.737 -21.686 -9.098 1.00 49.78 98 SER A C 1
ATOM 788 O O . SER A 1 98 ? -9.171 -22.559 -8.436 1.00 49.78 98 SER A O 1
ATOM 790 N N . SER A 1 99 ? -9.455 -20.390 -8.954 1.00 41.84 99 SER A N 1
ATOM 791 C CA . SER A 1 99 ? -8.651 -19.882 -7.845 1.00 41.84 99 SER A CA 1
ATOM 792 C C . SER A 1 99 ? -9.511 -19.855 -6.584 1.00 41.84 99 SER A C 1
ATOM 794 O O . SER A 1 99 ? -10.529 -19.167 -6.525 1.00 41.84 99 SER A O 1
ATOM 796 N N . VAL A 1 100 ? -9.108 -20.609 -5.561 1.00 48.34 100 VAL A N 1
ATOM 797 C CA . VAL A 1 100 ? -9.762 -20.569 -4.250 1.00 48.34 100 VAL A CA 1
ATOM 798 C C . VAL A 1 100 ? -8.837 -19.848 -3.282 1.00 48.34 100 VAL A C 1
ATOM 800 O O . VAL A 1 100 ? -7.699 -20.266 -3.059 1.00 48.34 100 VAL A O 1
ATOM 803 N N . VAL A 1 101 ? -9.324 -18.732 -2.744 1.00 47.31 101 VAL A N 1
ATOM 804 C CA . VAL A 1 101 ? -8.580 -17.855 -1.839 1.00 47.31 101 VAL A CA 1
ATOM 805 C C . VAL A 1 101 ? -9.054 -18.117 -0.411 1.00 47.31 101 VAL A C 1
ATOM 807 O O . VAL A 1 101 ? -10.209 -17.854 -0.084 1.00 47.31 101 VAL A O 1
ATOM 810 N N . TYR A 1 102 ? -8.167 -18.640 0.433 1.00 45.16 102 TYR A N 1
ATOM 811 C CA . TYR A 1 102 ? -8.423 -18.887 1.850 1.00 45.16 102 TYR A CA 1
ATOM 812 C C . TYR A 1 102 ? -7.772 -17.800 2.701 1.00 45.16 102 TYR A C 1
ATOM 814 O O . TYR A 1 102 ? -6.589 -17.492 2.533 1.00 45.16 102 TYR A O 1
ATOM 822 N N . PHE A 1 103 ? -8.532 -17.272 3.656 1.00 50.69 103 PHE A N 1
ATOM 823 C CA . PHE A 1 103 ? -8.064 -16.288 4.623 1.00 50.69 103 PHE A CA 1
ATOM 824 C C . PHE A 1 103 ? -7.837 -16.979 5.970 1.00 50.69 103 PHE A C 1
ATOM 826 O O . PHE A 1 103 ? -8.769 -17.508 6.573 1.00 50.69 103 PHE A O 1
ATOM 833 N N 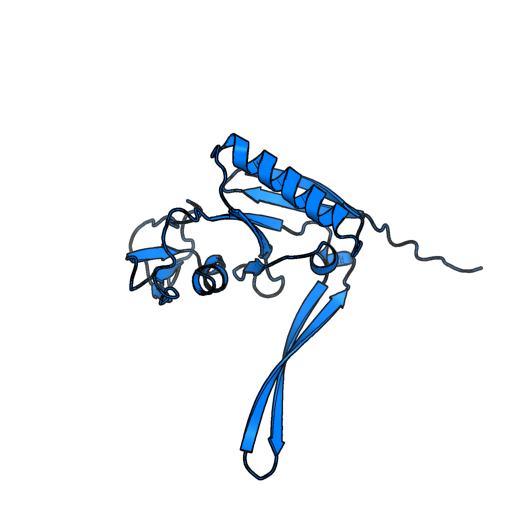. VAL A 1 104 ? -6.588 -17.009 6.443 1.00 52.66 104 VAL A N 1
ATOM 834 C CA . VAL A 1 104 ? -6.248 -17.568 7.760 1.00 52.66 104 VAL A CA 1
ATOM 8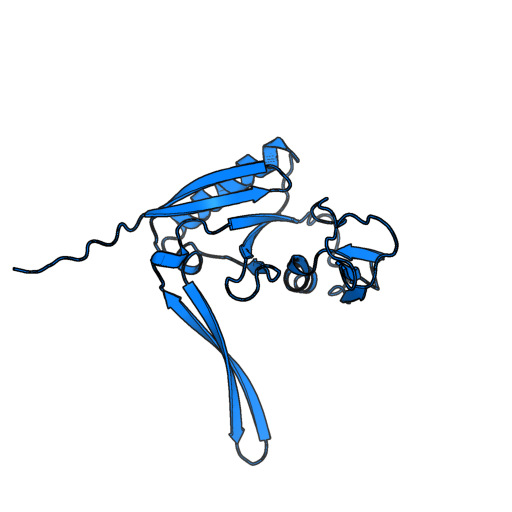35 C C . VAL A 1 104 ? -5.879 -16.435 8.703 1.00 52.66 104 VAL A C 1
ATOM 837 O O . VAL A 1 104 ? -4.809 -15.829 8.576 1.00 52.66 104 VAL A O 1
ATOM 840 N N . ASN A 1 105 ? -6.745 -16.171 9.680 1.00 53.38 105 ASN A N 1
ATOM 841 C CA . ASN A 1 105 ? -6.497 -15.181 10.721 1.00 53.38 105 ASN A CA 1
ATOM 842 C C . ASN A 1 105 ? -5.268 -15.564 11.557 1.00 53.38 105 ASN A C 1
ATOM 844 O O . ASN A 1 105 ? -5.281 -16.545 12.294 1.00 53.38 105 ASN A O 1
ATOM 848 N N . ASN A 1 106 ? -4.199 -14.772 11.448 1.00 52.12 106 ASN A N 1
ATOM 849 C CA . ASN A 1 106 ? -2.996 -14.910 12.261 1.00 52.12 106 ASN A CA 1
ATOM 850 C C . ASN A 1 106 ? -2.820 -13.637 13.108 1.00 52.12 106 ASN A C 1
ATOM 852 O O . ASN A 1 106 ? -2.436 -12.592 12.575 1.00 52.12 106 ASN A O 1
ATOM 856 N N . PRO A 1 107 ? -3.086 -13.679 14.425 1.00 49.25 107 PRO A N 1
ATOM 857 C CA . PRO A 1 107 ? -2.970 -12.507 15.299 1.00 49.25 107 PRO A CA 1
ATOM 858 C C . PRO A 1 107 ? -1.531 -11.977 15.417 1.00 49.25 107 PRO A C 1
ATOM 860 O O . PRO A 1 107 ? -1.329 -10.807 15.714 1.00 49.25 107 PRO A O 1
ATOM 863 N N . CYS A 1 108 ? -0.518 -12.797 15.117 1.00 43.53 108 CYS A N 1
ATOM 864 C CA . CYS A 1 108 ? 0.886 -12.373 15.114 1.00 43.53 108 CYS A CA 1
ATOM 865 C C . CYS A 1 108 ? 1.296 -11.577 13.861 1.00 43.53 108 CYS A C 1
ATOM 867 O O . CYS A 1 108 ? 2.332 -10.923 13.887 1.00 43.53 108 CYS A O 1
ATOM 869 N N . LEU A 1 109 ? 0.517 -11.629 12.772 1.00 56.66 109 LEU A N 1
ATOM 870 C CA . LEU A 1 109 ? 0.837 -10.933 11.514 1.00 56.66 109 LEU A CA 1
ATOM 871 C C . LEU A 1 109 ? 0.308 -9.495 11.463 1.00 56.66 109 LEU A C 1
ATOM 873 O O . LEU A 1 109 ? 0.698 -8.734 10.583 1.00 56.66 109 LEU A O 1
ATOM 877 N N . SER A 1 110 ? -0.590 -9.117 12.375 1.00 56.06 110 SER A N 1
ATOM 878 C CA . SER A 1 110 ? -1.241 -7.806 12.339 1.00 56.06 110 SER A CA 1
ATOM 879 C C . SER A 1 110 ? -0.402 -6.680 12.945 1.00 56.06 110 SER A C 1
ATOM 881 O O . SER A 1 110 ? -0.624 -5.519 12.614 1.00 56.06 110 SER A O 1
ATOM 883 N N . ASN A 1 111 ? 0.570 -7.002 13.804 1.00 64.75 111 ASN A N 1
ATOM 884 C CA . ASN A 1 111 ? 1.436 -6.007 14.435 1.00 64.75 111 ASN A CA 1
ATOM 885 C C . ASN A 1 111 ? 2.658 -5.733 13.556 1.00 64.75 111 ASN A C 1
ATOM 887 O O . ASN A 1 111 ? 3.506 -6.600 13.365 1.00 64.75 111 ASN A O 1
ATOM 891 N N . GLY A 1 112 ? 2.736 -4.513 13.023 1.00 66.81 112 GLY A N 1
ATOM 892 C CA . GLY A 1 112 ? 3.793 -4.087 12.106 1.00 66.81 112 GLY A CA 1
ATOM 893 C C . GLY A 1 112 ? 3.448 -4.242 10.622 1.00 66.81 112 GLY A C 1
ATOM 894 O O . GLY A 1 112 ? 4.325 -4.034 9.785 1.00 66.81 112 GLY A O 1
ATOM 895 N N . CYS A 1 113 ? 2.193 -4.564 10.274 1.00 76.38 113 CYS A N 1
ATOM 896 C CA . CYS A 1 113 ? 1.744 -4.571 8.879 1.00 76.38 113 CYS A CA 1
ATOM 897 C C . CYS A 1 113 ? 1.897 -3.167 8.268 1.00 76.38 113 CYS A C 1
ATOM 899 O O . CYS A 1 113 ? 1.427 -2.177 8.839 1.00 76.38 113 CYS A O 1
ATOM 901 N N . ILE A 1 114 ? 2.564 -3.077 7.114 1.00 78.06 114 ILE A N 1
ATOM 902 C CA . ILE A 1 114 ? 2.693 -1.832 6.353 1.00 78.06 114 ILE A CA 1
ATOM 903 C C . ILE A 1 114 ? 1.552 -1.774 5.343 1.00 78.06 114 ILE A C 1
ATOM 905 O O . ILE A 1 114 ? 1.411 -2.662 4.499 1.00 78.06 114 ILE A O 1
ATOM 909 N N . VAL A 1 115 ? 0.762 -0.709 5.438 1.00 83.19 115 VAL A N 1
ATOM 910 C CA . VAL A 1 115 ? -0.320 -0.391 4.513 1.00 83.19 115 VAL A CA 1
ATOM 911 C C . VAL A 1 115 ? 0.125 0.776 3.640 1.00 83.19 115 VAL A C 1
ATOM 913 O O . VAL A 1 115 ? 0.226 1.911 4.108 1.00 83.19 115 VAL A O 1
ATOM 916 N N . GLU A 1 116 ? 0.404 0.490 2.373 1.00 79.56 116 GLU A N 1
ATOM 917 C CA . GLU A 1 116 ? 0.752 1.482 1.362 1.00 79.56 116 GLU A CA 1
ATOM 918 C C . GLU A 1 116 ? -0.531 2.141 0.828 1.00 79.56 116 GLU A C 1
ATOM 920 O O . GLU A 1 116 ? -1.456 1.478 0.347 1.00 79.56 116 GLU A O 1
ATOM 925 N N . VAL A 1 117 ? -0.602 3.465 0.962 1.00 82.25 117 VAL A N 1
ATOM 926 C CA . VAL A 1 117 ? -1.671 4.310 0.429 1.00 82.25 117 VAL A CA 1
ATOM 927 C C . VAL A 1 117 ? -1.301 4.696 -0.989 1.00 82.25 117 VAL A C 1
ATOM 929 O O . VAL A 1 117 ? -0.200 5.176 -1.253 1.00 82.25 117 VAL A O 1
ATOM 932 N N . ILE A 1 118 ? -2.239 4.500 -1.902 1.00 76.50 118 ILE A N 1
ATOM 933 C CA . ILE A 1 118 ? -2.036 4.692 -3.329 1.00 76.50 118 ILE A CA 1
ATOM 934 C C . ILE A 1 118 ? -3.137 5.615 -3.823 1.00 76.50 118 ILE A C 1
ATOM 936 O O . ILE A 1 118 ? -4.322 5.332 -3.656 1.00 76.50 118 ILE A O 1
ATOM 940 N N . VAL A 1 119 ? -2.728 6.744 -4.390 1.00 75.44 119 VAL A N 1
ATOM 941 C CA . VAL A 1 119 ? -3.623 7.800 -4.858 1.00 75.44 119 VAL A CA 1
ATOM 942 C C . VAL A 1 119 ? -3.743 7.693 -6.369 1.00 75.44 119 VAL A C 1
ATOM 944 O O . VAL A 1 119 ? -2.734 7.662 -7.069 1.00 75.44 119 VAL A O 1
ATOM 947 N N . VAL A 1 120 ? -4.974 7.628 -6.858 1.00 69.69 120 VAL A N 1
ATOM 948 C CA . VAL A 1 120 ? -5.298 7.502 -8.275 1.00 69.69 120 VAL A CA 1
ATOM 949 C C . VAL A 1 120 ? -6.042 8.755 -8.707 1.00 69.69 120 VAL A C 1
ATOM 951 O O . VAL A 1 120 ? -7.086 9.110 -8.150 1.00 69.69 120 VAL A O 1
ATOM 954 N N . ASP A 1 121 ? -5.492 9.440 -9.705 1.00 63.88 121 ASP A N 1
ATOM 955 C CA . ASP A 1 121 ? -6.167 10.557 -10.351 1.00 63.88 121 ASP A CA 1
ATOM 956 C C . ASP A 1 121 ? -7.098 10.036 -11.456 1.00 63.88 121 ASP A C 1
ATOM 958 O O . ASP A 1 121 ? -6.658 9.635 -12.539 1.00 63.88 121 ASP A O 1
ATOM 962 N N . ARG A 1 122 ? -8.409 10.063 -11.180 1.00 54.47 122 ARG A N 1
ATOM 963 C CA . ARG A 1 122 ? -9.457 9.680 -12.139 1.00 54.47 122 ARG A CA 1
ATOM 964 C C . ARG A 1 122 ? -9.599 10.663 -13.309 1.00 54.47 122 ARG A C 1
ATOM 966 O O . ARG A 1 122 ? -10.369 10.385 -14.226 1.00 54.47 122 ARG A O 1
ATOM 973 N N . SER A 1 123 ? -8.892 11.799 -13.300 1.00 54.00 123 SER A N 1
ATOM 974 C CA . SER A 1 123 ? -8.833 12.694 -14.461 1.00 54.00 123 SER A CA 1
ATOM 975 C C . SER A 1 123 ? -8.069 12.062 -15.637 1.00 54.00 123 SER A C 1
ATOM 977 O O . SER A 1 123 ? -8.326 12.399 -16.798 1.00 54.00 123 SER A O 1
ATOM 979 N N . SER A 1 124 ? -7.198 11.080 -15.361 1.00 48.44 124 SER A N 1
ATOM 980 C CA . SER A 1 124 ? -6.581 10.244 -16.388 1.00 48.44 124 SER A CA 1
ATOM 981 C C . SER A 1 124 ? -7.558 9.134 -16.796 1.00 48.44 124 SER A C 1
ATOM 983 O O . SER A 1 124 ? -7.976 8.306 -15.992 1.00 48.44 124 SER A O 1
ATOM 985 N N . LYS A 1 125 ? -8.009 9.164 -18.055 1.00 46.81 125 LYS A N 1
ATOM 986 C CA . LYS A 1 125 ? -8.883 8.132 -18.642 1.00 46.81 125 LYS A CA 1
ATOM 987 C C . LYS A 1 125 ? -8.272 6.737 -18.415 1.00 46.81 125 LYS A C 1
ATOM 989 O O . LYS A 1 125 ? -7.053 6.637 -18.527 1.00 46.81 125 LYS A O 1
ATOM 994 N N . PRO A 1 126 ? -9.074 5.672 -18.211 1.00 47.75 126 PRO A N 1
ATOM 995 C CA . PRO A 1 126 ? -8.559 4.307 -18.131 1.00 47.75 126 PRO A CA 1
ATOM 996 C C . PRO A 1 126 ? -7.989 3.915 -19.499 1.00 47.75 126 PRO A C 1
ATOM 998 O O . PRO A 1 126 ? -8.704 3.500 -20.415 1.00 47.75 126 PRO A O 1
ATOM 1001 N N . THR A 1 127 ? -6.699 4.154 -19.696 1.00 52.09 127 THR A N 1
ATOM 1002 C CA . THR A 1 127 ? -5.966 3.680 -20.861 1.00 52.09 127 THR A CA 1
ATOM 1003 C C . THR A 1 127 ? -5.569 2.256 -20.564 1.00 52.09 127 THR A C 1
ATOM 1005 O O . THR A 1 127 ? -4.607 2.096 -19.841 1.00 52.09 127 THR A O 1
ATOM 1008 N N . GLN A 1 128 ? -6.322 1.297 -21.116 1.00 60.41 128 GLN A N 1
ATOM 1009 C CA . GLN A 1 128 ? -6.000 -0.128 -21.303 1.00 60.41 128 GLN A CA 1
ATOM 1010 C C . GLN A 1 128 ? -5.043 -0.773 -20.279 1.00 60.41 128 GLN A C 1
ATOM 1012 O O . GLN A 1 128 ? -3.900 -0.335 -20.182 1.00 60.41 128 GLN A O 1
ATOM 1017 N N . PRO A 1 129 ? -5.409 -1.928 -19.684 1.00 66.50 129 PRO A N 1
ATOM 1018 C CA . PRO A 1 129 ? -4.608 -2.570 -18.642 1.00 66.50 129 PRO A CA 1
ATOM 1019 C C . PRO A 1 129 ? -3.123 -2.606 -19.008 1.00 66.50 129 PRO A C 1
ATOM 1021 O O . PRO A 1 129 ? -2.741 -3.128 -20.063 1.00 66.50 129 PRO A O 1
ATOM 1024 N N . HIS A 1 130 ? -2.290 -2.010 -18.156 1.00 75.06 130 HIS A N 1
ATOM 1025 C CA . HIS A 1 130 ? -0.881 -1.807 -18.467 1.00 75.06 130 HIS A CA 1
ATOM 1026 C C . HIS A 1 130 ? -0.174 -3.143 -18.763 1.00 75.06 130 HIS A C 1
ATOM 1028 O O . HIS A 1 130 ? -0.127 -4.054 -17.933 1.00 75.06 130 HIS A O 1
ATOM 1034 N N . VAL A 1 131 ? 0.461 -3.247 -19.935 1.00 84.12 131 VAL A N 1
ATOM 1035 C CA . VAL A 1 131 ? 1.295 -4.409 -20.286 1.00 84.12 131 VAL A CA 1
ATOM 1036 C C . VAL A 1 131 ? 2.671 -4.243 -19.648 1.00 84.12 131 VAL A C 1
ATOM 1038 O O . VAL A 1 131 ? 3.439 -3.366 -20.048 1.00 84.12 131 VAL A O 1
ATOM 1041 N N . LEU A 1 132 ? 2.964 -5.061 -18.634 1.00 85.88 132 LEU A N 1
ATOM 1042 C CA . LEU A 1 132 ? 4.167 -4.952 -17.805 1.00 85.88 132 LEU A CA 1
ATOM 1043 C C . LEU A 1 132 ? 5.182 -6.067 -18.073 1.00 85.88 132 LEU A C 1
ATOM 1045 O O . LEU A 1 132 ? 4.863 -7.251 -17.939 1.00 85.88 132 LEU A O 1
ATOM 1049 N N . GLU A 1 133 ? 6.435 -5.678 -18.309 1.00 91.06 133 GLU A N 1
ATOM 1050 C CA . GLU A 1 133 ? 7.577 -6.586 -18.462 1.00 91.06 133 GLU A CA 1
ATOM 1051 C C . GLU A 1 133 ? 8.668 -6.327 -17.424 1.00 91.06 133 GLU A C 1
ATOM 1053 O O . GLU A 1 133 ? 8.876 -5.203 -16.978 1.00 91.06 133 GLU A O 1
ATOM 1058 N N . VAL A 1 134 ? 9.404 -7.371 -17.041 1.00 91.69 134 VAL A N 1
ATOM 1059 C CA . VAL A 1 134 ? 10.547 -7.232 -16.129 1.00 91.69 134 VAL A CA 1
ATOM 1060 C C . VAL A 1 134 ? 11.744 -6.659 -16.888 1.00 91.69 134 VAL A C 1
ATOM 1062 O O . VAL A 1 134 ? 12.167 -7.243 -17.882 1.00 91.69 134 VAL A O 1
ATOM 1065 N N . LYS A 1 135 ? 12.333 -5.564 -16.390 1.00 89.62 135 LYS A N 1
ATOM 1066 C CA . LYS A 1 135 ? 13.411 -4.832 -17.072 1.00 89.62 135 LYS A CA 1
ATOM 1067 C C . LYS A 1 135 ? 14.670 -4.709 -16.214 1.00 89.62 135 LYS A C 1
ATOM 1069 O O . LYS A 1 135 ? 14.599 -4.518 -15.000 1.00 89.62 135 LYS A O 1
ATOM 1074 N N . ASN A 1 136 ? 15.824 -4.806 -16.876 1.00 89.94 136 ASN A N 1
ATOM 1075 C CA . ASN A 1 136 ? 17.117 -4.414 -16.320 1.00 89.94 136 ASN A CA 1
ATOM 1076 C C . ASN A 1 136 ? 17.326 -2.920 -16.585 1.00 89.94 136 ASN A C 1
ATOM 1078 O O . ASN A 1 136 ? 17.368 -2.493 -17.740 1.00 89.94 136 ASN A O 1
ATOM 1082 N N . TYR A 1 137 ? 17.461 -2.137 -15.525 1.00 88.88 137 TYR A N 1
ATOM 1083 C CA . TYR A 1 137 ? 17.791 -0.723 -15.598 1.00 88.88 137 TYR A CA 1
ATOM 1084 C C . TYR A 1 137 ? 19.300 -0.556 -15.422 1.00 88.88 137 TYR A C 1
ATOM 1086 O O . TYR A 1 137 ? 19.871 -0.991 -14.424 1.00 88.88 137 TYR A O 1
ATOM 1094 N N . MET A 1 138 ? 19.950 0.046 -16.421 1.00 88.94 138 MET A N 1
ATOM 1095 C CA . MET A 1 138 ? 21.412 0.220 -16.459 1.00 88.94 138 MET A CA 1
ATOM 1096 C C . MET A 1 138 ? 21.880 1.476 -15.706 1.00 88.94 138 MET A C 1
ATOM 1098 O O . MET A 1 138 ? 23.076 1.720 -15.579 1.00 88.94 138 MET A O 1
ATOM 1102 N N . THR A 1 139 ? 20.939 2.279 -15.211 1.00 87.56 139 THR A N 1
ATOM 1103 C CA . THR A 1 139 ? 21.165 3.504 -14.439 1.00 87.56 139 THR A CA 1
ATOM 1104 C C . THR A 1 139 ? 20.266 3.516 -13.205 1.00 87.56 139 THR A C 1
ATOM 1106 O O . THR A 1 139 ? 19.264 2.794 -13.146 1.00 87.56 139 THR A O 1
ATOM 1109 N N . LEU A 1 140 ? 20.606 4.356 -12.219 1.00 88.19 140 LEU A N 1
ATOM 1110 C CA . LEU A 1 140 ? 19.758 4.597 -11.049 1.00 88.19 140 LEU A CA 1
ATOM 1111 C C . LEU A 1 140 ? 18.403 5.134 -11.512 1.00 88.19 140 LEU A C 1
ATOM 1113 O O . LEU A 1 140 ? 18.281 6.289 -11.911 1.00 88.19 140 LEU A O 1
ATOM 1117 N N . THR A 1 141 ? 17.402 4.262 -11.483 1.00 84.81 141 THR A N 1
ATOM 1118 C CA . THR A 1 141 ? 16.056 4.551 -11.969 1.00 84.81 141 THR A CA 1
ATOM 1119 C C . THR A 1 141 ? 15.108 4.562 -10.785 1.00 84.81 141 THR A C 1
ATOM 1121 O O . THR A 1 141 ? 15.139 3.657 -9.950 1.00 84.81 141 THR A O 1
ATOM 1124 N N . PHE A 1 142 ? 14.273 5.590 -10.703 1.00 84.44 142 PHE A N 1
ATOM 1125 C CA . PHE A 1 142 ? 13.240 5.705 -9.684 1.00 84.44 142 PHE A CA 1
ATOM 1126 C C . PHE A 1 142 ? 11.915 5.207 -10.251 1.00 84.44 142 PHE A C 1
ATOM 1128 O O . PHE A 1 142 ? 11.667 5.278 -11.449 1.00 84.44 142 PHE A O 1
ATOM 1135 N N . CYS A 1 143 ? 11.083 4.659 -9.381 1.00 82.81 143 CYS A N 1
ATOM 1136 C CA . CYS A 1 143 ? 9.729 4.275 -9.719 1.00 82.81 143 CYS A CA 1
ATOM 1137 C C . CYS A 1 143 ? 8.899 5.529 -10.008 1.00 82.81 143 CYS A C 1
ATOM 1139 O O . CYS A 1 143 ? 8.745 6.362 -9.113 1.00 82.81 143 CYS A O 1
ATOM 1141 N N . ASP A 1 144 ? 8.315 5.624 -11.199 1.00 79.19 144 ASP A N 1
ATOM 1142 C CA . ASP A 1 144 ? 7.520 6.784 -11.628 1.00 79.19 144 ASP A CA 1
ATOM 1143 C C . ASP A 1 144 ? 6.229 6.955 -10.818 1.00 79.19 144 ASP A C 1
ATOM 1145 O O . ASP A 1 144 ? 5.646 8.032 -10.778 1.00 79.19 144 ASP A O 1
ATOM 1149 N N . PHE A 1 145 ? 5.789 5.895 -10.138 1.00 71.88 145 PHE A N 1
ATOM 1150 C CA . PHE A 1 145 ? 4.580 5.922 -9.326 1.00 71.88 145 PHE A CA 1
ATOM 1151 C C . PHE A 1 145 ? 4.838 6.345 -7.871 1.00 71.88 145 PHE A C 1
ATOM 1153 O O . PHE A 1 145 ? 4.150 7.203 -7.333 1.00 71.88 145 PHE A O 1
ATOM 1160 N N . CYS A 1 146 ? 5.821 5.732 -7.203 1.00 65.88 146 CYS A N 1
ATOM 1161 C CA . CYS A 1 146 ? 6.058 5.945 -5.766 1.00 65.88 146 CYS A CA 1
ATOM 1162 C C . CYS A 1 146 ? 7.298 6.803 -5.464 1.00 65.88 146 CYS A C 1
ATOM 1164 O O . CYS A 1 146 ? 7.621 7.025 -4.297 1.00 65.88 146 CYS A O 1
ATOM 1166 N N . GLY A 1 147 ? 8.061 7.191 -6.490 1.00 71.31 147 GLY A N 1
ATOM 1167 C CA . GLY A 1 147 ? 9.281 7.995 -6.375 1.00 71.31 147 GLY A CA 1
ATOM 1168 C C . GLY A 1 147 ? 10.467 7.302 -5.697 1.00 71.31 147 GLY A C 1
ATOM 1169 O O . GLY A 1 147 ? 11.498 7.927 -5.472 1.00 71.31 147 GLY A O 1
ATOM 1170 N N . SER A 1 148 ? 10.359 6.021 -5.334 1.00 76.88 148 SER A N 1
ATOM 1171 C CA . SER A 1 148 ? 11.446 5.284 -4.677 1.00 76.88 148 SER A CA 1
ATOM 1172 C C . SER A 1 148 ? 12.393 4.651 -5.691 1.00 76.88 148 SER A C 1
ATOM 1174 O O . SER A 1 148 ? 11.961 4.226 -6.760 1.00 76.88 148 SER A O 1
ATOM 1176 N N . LEU A 1 149 ? 13.668 4.515 -5.329 1.00 82.81 149 LEU A N 1
ATOM 1177 C CA . LEU A 1 149 ? 14.676 3.861 -6.166 1.00 82.81 149 LEU A CA 1
ATOM 1178 C C . LEU A 1 149 ? 14.281 2.405 -6.486 1.00 82.81 149 LEU A C 1
ATOM 1180 O O . LEU A 1 149 ? 13.860 1.665 -5.593 1.00 82.81 149 LEU A O 1
ATOM 1184 N N . LEU A 1 150 ? 14.444 1.989 -7.744 1.00 85.06 150 LEU A N 1
ATOM 1185 C CA . LEU A 1 150 ? 14.364 0.586 -8.145 1.00 85.06 150 LEU A CA 1
ATOM 1186 C C . LEU A 1 150 ? 15.642 -0.120 -7.681 1.00 85.06 150 LEU A C 1
ATOM 1188 O O . LEU A 1 150 ? 16.732 0.136 -8.192 1.00 85.06 150 LEU A O 1
ATOM 1192 N N . THR A 1 151 ? 15.518 -0.967 -6.664 1.00 81.56 151 THR A N 1
ATOM 1193 C CA . THR A 1 151 ? 16.661 -1.603 -6.004 1.00 81.56 151 THR A CA 1
ATOM 1194 C C . THR A 1 151 ? 16.990 -2.970 -6.611 1.00 81.56 151 THR A C 1
ATOM 1196 O O . THR A 1 151 ? 16.129 -3.656 -7.156 1.00 81.56 151 THR A O 1
ATOM 1199 N N . GLY A 1 152 ? 18.261 -3.374 -6.509 1.00 82.12 152 GLY A N 1
ATOM 1200 C CA . GLY A 1 152 ? 18.772 -4.652 -7.019 1.00 82.12 152 GLY A CA 1
ATOM 1201 C C . GLY A 1 152 ? 19.810 -4.494 -8.136 1.00 82.12 152 GLY A C 1
ATOM 1202 O O . GLY A 1 152 ? 19.934 -3.438 -8.750 1.00 82.12 152 GLY A O 1
ATOM 1203 N N . LEU A 1 153 ? 20.584 -5.553 -8.390 1.00 81.88 153 LEU A N 1
ATOM 1204 C CA . LEU A 1 153 ? 21.641 -5.547 -9.416 1.00 81.88 153 LEU A CA 1
ATOM 1205 C C . LEU A 1 153 ? 21.105 -5.800 -10.831 1.00 81.88 153 LEU A C 1
ATOM 1207 O O . LEU A 1 153 ? 21.647 -5.281 -11.798 1.00 81.88 153 LEU A O 1
ATOM 1211 N N . MET A 1 154 ? 20.052 -6.606 -10.946 1.00 88.69 154 MET A N 1
ATOM 1212 C CA . MET A 1 154 ? 19.395 -6.981 -12.197 1.00 88.69 154 MET A CA 1
ATOM 1213 C C . MET A 1 154 ? 17.892 -7.056 -11.940 1.00 88.69 154 MET A C 1
ATOM 1215 O O . MET A 1 154 ? 17.471 -7.314 -10.811 1.00 88.69 154 MET A O 1
ATOM 1219 N N . ARG A 1 155 ? 17.091 -6.884 -12.991 1.00 86.75 155 ARG A N 1
ATOM 1220 C CA . ARG A 1 155 ? 15.631 -7.033 -12.983 1.00 86.75 155 ARG A CA 1
ATOM 1221 C C . ARG A 1 155 ? 14.991 -6.184 -11.883 1.00 86.75 155 ARG A C 1
ATOM 1223 O O . ARG A 1 155 ? 14.114 -6.658 -11.168 1.00 86.75 155 ARG A O 1
ATOM 1230 N N . GLN A 1 156 ? 15.455 -4.942 -11.729 1.00 87.88 156 GLN A N 1
ATOM 1231 C CA . GLN A 1 156 ? 15.142 -4.070 -10.588 1.00 87.88 156 GLN A CA 1
ATOM 1232 C C . GLN A 1 156 ? 13.671 -3.644 -10.541 1.00 87.88 156 GLN A C 1
ATOM 1234 O O . GLN A 1 156 ? 13.159 -3.263 -9.490 1.00 87.88 156 GLN A O 1
ATOM 1239 N N . GLY A 1 157 ? 12.976 -3.708 -11.676 1.00 89.00 157 GLY A N 1
ATOM 1240 C CA . GLY A 1 157 ? 11.578 -3.326 -11.737 1.00 89.00 157 GLY A CA 1
ATOM 1241 C C . GLY A 1 157 ? 10.867 -3.809 -12.987 1.00 89.00 157 GLY A C 1
ATOM 1242 O O . GLY A 1 157 ? 11.364 -4.628 -13.765 1.00 89.00 157 GLY A O 1
ATOM 1243 N N . LEU A 1 158 ? 9.670 -3.272 -13.147 1.00 90.44 158 LEU A N 1
ATOM 1244 C CA . LEU A 1 158 ? 8.774 -3.489 -14.260 1.00 90.44 158 LEU A CA 1
ATOM 1245 C C . LEU A 1 158 ? 8.815 -2.285 -15.193 1.00 90.44 158 LEU A C 1
ATOM 1247 O O . LEU A 1 158 ? 9.155 -1.171 -14.788 1.00 90.44 158 LEU A O 1
ATOM 1251 N N . HIS A 1 159 ? 8.474 -2.526 -16.445 1.00 90.50 159 HIS A N 1
ATOM 1252 C CA . HIS A 1 159 ? 8.344 -1.520 -17.473 1.00 90.50 159 HIS A CA 1
ATOM 1253 C C . HIS A 1 159 ? 6.996 -1.677 -18.157 1.00 90.50 159 HIS A C 1
ATOM 1255 O O . HIS A 1 159 ? 6.660 -2.775 -18.601 1.00 90.50 159 HIS A O 1
ATOM 1261 N N . CYS A 1 160 ? 6.227 -0.595 -18.230 1.00 88.06 160 CYS A N 1
ATOM 1262 C CA . CYS A 1 160 ? 4.998 -0.591 -19.007 1.00 88.06 160 CYS A CA 1
ATOM 1263 C C . CYS A 1 160 ? 5.307 -0.311 -20.478 1.00 88.06 160 CYS A C 1
ATOM 1265 O O . CYS A 1 160 ? 5.817 0.760 -20.796 1.00 88.06 160 CYS A O 1
ATOM 1267 N N . LEU A 1 161 ? 4.945 -1.232 -21.372 1.00 85.31 161 LEU A N 1
ATOM 1268 C CA . LEU A 1 161 ? 5.175 -1.075 -22.813 1.00 85.31 161 LEU A CA 1
ATOM 1269 C C . LEU A 1 161 ? 4.306 0.022 -23.445 1.00 85.31 161 LEU A C 1
ATOM 1271 O O . LEU A 1 161 ? 4.714 0.638 -24.423 1.00 85.31 161 LEU A O 1
ATOM 1275 N N . ALA A 1 162 ? 3.121 0.277 -22.886 1.00 81.56 162 ALA A N 1
ATOM 1276 C CA . ALA A 1 162 ? 2.194 1.278 -23.410 1.00 81.56 162 ALA A CA 1
ATOM 1277 C C . ALA A 1 162 ? 2.525 2.697 -22.921 1.00 81.56 162 ALA A C 1
ATOM 1279 O O . ALA A 1 162 ? 2.501 3.650 -23.694 1.00 81.56 162 ALA A O 1
ATOM 1280 N N . CYS A 1 163 ? 2.849 2.836 -21.633 1.00 80.25 163 CYS A N 1
ATOM 1281 C CA . CYS A 1 163 ? 3.032 4.139 -20.984 1.00 80.25 163 CYS A CA 1
ATOM 1282 C C . CYS A 1 163 ? 4.501 4.522 -20.795 1.00 80.25 163 CYS A C 1
ATOM 1284 O O . CYS A 1 163 ? 4.787 5.632 -20.361 1.00 80.25 163 CYS A O 1
ATOM 1286 N N . ASN A 1 164 ? 5.428 3.610 -21.106 1.00 85.38 164 ASN A N 1
ATOM 1287 C CA . ASN A 1 164 ? 6.872 3.790 -20.960 1.00 85.38 164 ASN A CA 1
ATOM 1288 C C . ASN A 1 164 ? 7.324 4.103 -19.515 1.00 85.38 164 ASN A C 1
ATOM 1290 O O . ASN A 1 164 ? 8.403 4.652 -19.309 1.00 85.38 164 ASN A O 1
ATOM 1294 N N . LEU A 1 165 ? 6.515 3.732 -18.515 1.00 86.31 165 LEU A N 1
ATOM 1295 C CA . LEU A 1 165 ? 6.790 3.960 -17.092 1.00 86.31 165 LEU A CA 1
ATOM 1296 C C . LEU A 1 165 ? 7.691 2.866 -16.506 1.00 86.31 165 LEU A C 1
ATOM 1298 O O . LEU A 1 165 ? 7.577 1.688 -16.865 1.00 86.31 165 LEU A O 1
ATOM 1302 N N . ALA A 1 166 ? 8.557 3.253 -15.574 1.00 88.06 166 ALA A N 1
ATOM 1303 C CA . ALA A 1 166 ? 9.388 2.399 -14.742 1.00 88.06 166 ALA A CA 1
ATOM 1304 C C . ALA A 1 166 ? 8.746 2.214 -13.360 1.00 88.06 166 ALA A C 1
ATOM 1306 O O . ALA A 1 166 ? 8.477 3.166 -12.632 1.00 88.06 166 ALA A O 1
ATOM 1307 N N . LEU A 1 167 ? 8.485 0.965 -12.977 1.00 86.62 167 LEU A N 1
ATOM 1308 C CA . LEU A 1 167 ? 7.658 0.631 -11.817 1.00 86.62 167 LEU A CA 1
ATOM 1309 C C . LEU A 1 167 ? 8.358 -0.385 -10.912 1.00 86.62 167 LEU A C 1
ATOM 1311 O O . LEU A 1 167 ? 9.117 -1.233 -11.378 1.00 86.62 167 LEU A O 1
ATOM 1315 N N . ARG A 1 168 ? 8.082 -0.356 -9.604 1.00 86.88 168 ARG A N 1
ATOM 1316 C CA . ARG A 1 168 ? 8.488 -1.452 -8.703 1.00 86.88 168 ARG A CA 1
ATOM 1317 C C . ARG A 1 168 ? 7.660 -2.705 -8.982 1.00 86.88 168 ARG A C 1
ATOM 1319 O O . ARG A 1 168 ? 6.485 -2.603 -9.324 1.00 86.88 168 ARG A O 1
ATOM 1326 N N . HIS A 1 169 ? 8.232 -3.879 -8.710 1.00 80.94 169 HIS A N 1
ATOM 1327 C CA . HIS A 1 169 ? 7.512 -5.164 -8.774 1.00 80.94 169 HIS A CA 1
ATOM 1328 C C . HIS A 1 169 ? 6.219 -5.172 -7.951 1.00 80.94 169 HIS A C 1
ATOM 1330 O O . HIS A 1 169 ? 5.201 -5.674 -8.420 1.00 80.94 169 HIS A O 1
ATOM 1336 N N . ALA A 1 170 ? 6.247 -4.503 -6.794 1.00 71.38 170 ALA A N 1
ATOM 1337 C CA . ALA A 1 170 ? 5.105 -4.245 -5.911 1.00 71.38 170 ALA A CA 1
ATOM 1338 C C . ALA A 1 170 ? 3.857 -3.737 -6.639 1.00 71.38 170 ALA A C 1
ATOM 1340 O O . ALA A 1 170 ? 2.744 -4.136 -6.311 1.00 71.38 170 ALA A O 1
ATOM 1341 N N . LEU A 1 171 ? 4.035 -2.914 -7.671 1.00 72.75 171 LEU A N 1
ATOM 1342 C CA . LEU A 1 171 ? 2.937 -2.259 -8.369 1.00 72.75 171 LEU A CA 1
ATOM 1343 C C . LEU A 1 171 ? 2.320 -3.122 -9.472 1.00 72.75 171 LEU A C 1
ATOM 1345 O O . LEU A 1 171 ? 1.393 -2.666 -10.129 1.00 72.75 171 LEU A O 1
ATOM 1349 N N . ARG A 1 172 ? 2.784 -4.360 -9.693 1.00 78.38 172 ARG A N 1
ATOM 1350 C CA . ARG A 1 172 ? 2.283 -5.199 -10.792 1.00 78.38 172 ARG A CA 1
ATOM 1351 C C . ARG A 1 172 ? 0.771 -5.385 -10.755 1.00 78.38 172 ARG A C 1
ATOM 1353 O O . ARG A 1 172 ? 0.108 -5.141 -11.753 1.00 78.38 172 ARG A O 1
ATOM 1360 N N . ASN A 1 173 ? 0.245 -5.806 -9.607 1.00 68.69 173 ASN A N 1
ATOM 1361 C CA . ASN A 1 173 ? -1.184 -6.073 -9.445 1.00 68.69 173 ASN A CA 1
ATOM 1362 C C . ASN A 1 173 ? -1.996 -4.782 -9.493 1.00 68.69 173 ASN A C 1
ATOM 1364 O O . ASN A 1 173 ? -3.071 -4.758 -10.074 1.00 68.69 173 ASN A O 1
ATOM 1368 N N . LEU A 1 174 ? -1.455 -3.706 -8.915 1.00 68.56 174 LEU A N 1
ATOM 1369 C CA . LEU A 1 174 ? -2.072 -2.387 -8.959 1.00 68.56 174 LEU A CA 1
ATOM 1370 C C . LEU A 1 174 ? -2.279 -1.938 -10.405 1.00 68.56 174 LEU A C 1
ATOM 1372 O O . LEU A 1 174 ? -3.379 -1.582 -10.785 1.00 68.56 174 LEU A O 1
ATOM 1376 N N . MET A 1 175 ? -1.231 -2.007 -11.215 1.00 72.69 175 MET A N 1
ATOM 1377 C CA . MET A 1 175 ? -1.228 -1.538 -12.601 1.00 72.69 175 MET A CA 1
ATOM 1378 C C . MET A 1 175 ? -2.037 -2.438 -13.546 1.00 72.69 175 MET A C 1
ATOM 1380 O O . MET A 1 175 ? -2.247 -2.068 -14.689 1.00 72.69 175 MET A O 1
ATOM 1384 N N .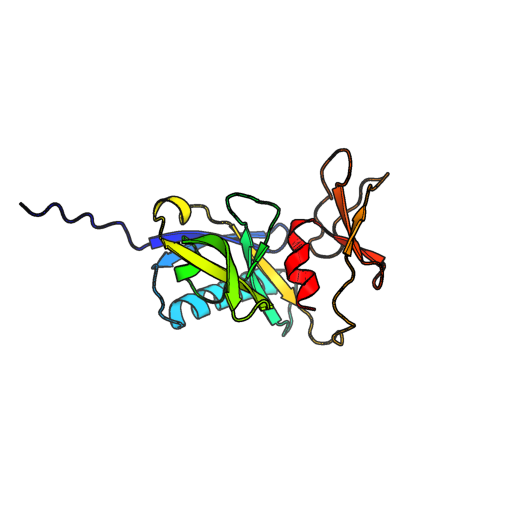 GLN A 1 176 ? -2.482 -3.617 -13.099 1.00 66.50 176 GLN A N 1
ATOM 1385 C CA . GLN A 1 176 ? -3.464 -4.427 -13.831 1.00 66.50 176 GLN A CA 1
ATOM 1386 C C . GLN A 1 176 ? -4.914 -4.015 -13.545 1.00 66.50 176 GLN A C 1
ATOM 1388 O O . GLN A 1 176 ? -5.815 -4.447 -14.258 1.00 66.50 176 GLN A O 1
ATOM 1393 N N . LEU A 1 177 ? -5.147 -3.208 -12.505 1.00 61.34 177 LEU A N 1
ATOM 1394 C CA . LEU A 1 177 ? -6.467 -2.671 -12.168 1.00 61.34 177 LEU A CA 1
ATOM 1395 C C . LEU A 1 177 ? -6.780 -1.353 -12.898 1.00 61.34 177 LEU A C 1
ATOM 1397 O O . LEU A 1 177 ? -7.916 -0.888 -12.795 1.00 61.34 177 LEU A O 1
ATOM 1401 N N . PHE A 1 178 ? -5.808 -0.766 -13.609 1.00 57.38 178 PHE A N 1
ATOM 1402 C CA . PHE A 1 178 ? -5.917 0.518 -14.310 1.00 57.38 178 PHE A CA 1
ATOM 1403 C C . PHE A 1 178 ? -5.495 0.390 -15.773 1.00 57.38 178 PHE A C 1
ATOM 1405 O O . PHE A 1 178 ? -4.526 -0.361 -16.037 1.00 57.38 178 PHE A O 1
#

Organism: Dictyocaulus viviparus (NCBI:txid29172)

Sequence (178 aa):
MQVGSNSDPRIHITLQYGNNKEMVILERTDEPQVFESLRRRARALVERTSPGESELHLFRHDYDSPSVLQHIASVSQLGERIYSNLHISEENGTFSISSVVYFVNNPCLSNGCIVEVIVVDRSSKPTQPHVLEVKNYMTLTFCDFCGSLLTGLMRQGLHCLACNLALRHALRNLMQLF

Secondary structure (DSSP, 8-state):
---------EEEEEEEETTEEEEEEEE----HHHHHHHHHHHHHHHHTT--S--EEEEEEEPSS-TT-EEEESSSGGGGEEEEEEEEEEEETTEEEEEEEEEEEE-TTSSTTEEEEEEEE-TTS---S---EEEE--SS--B-TTT--B--SSS--EEEETTT--EE-GGGHHHHT--

InterPro domains:
  IPR002219 Protein kinase C-like, phorbol ester/diacylglycerol-binding domain [PF00130] (130-166)
  IPR002219 Protein kinase C-like, phorbol ester/diacylglycerol-binding domain [PS50081] (129-178)
  IPR046349 C1-like domain superfamily [SSF57889] (120-166)
  IPR057764 Serine/threonine-protein kinase D1-3-like, ubiquitin-like domain [PF25525] (11-79)

Foldseek 3Di:
DDPPPPLPQWFWEWEDAQPDIDIDIFGQDQDQVRVVVVVVVNVVSVCVPDNDPWDKWKWWAQPVGSLATDTDRGSNQLAWRWDWDWDWDDDPNDTDTDTDIDTHGDSVRRYYIYIYMFTHDPVDPPDPQFDKDQFFDPDFDAFPRSRHTQDDRGSSFIAGPVPRTTHGSHCNVVSRVD